Protein AF-A0A657K9H2-F1 (afdb_monomer)

Nearest PDB structures (foldseek):
  4uxz-assembly1_C  TM=4.980E-01  e=1.851E+00  Escherichia coli K-12
  4bpd-assembly1_C  TM=5.079E-01  e=2.263E+00  Escherichia coli K-12
  4brr-assembly1_B  TM=5.498E-01  e=2.588E+00  Escherichia coli K-12
  4d2e-assembly1_C  TM=5.546E-01  e=5.785E+00  Escherichia coli K-12

Structure (mmCIF, N/CA/C/O backbone):
data_AF-A0A657K9H2-F1
#
_entry.id   AF-A0A657K9H2-F1
#
loop_
_atom_site.group_PDB
_atom_site.id
_atom_site.type_symbol
_atom_site.label_atom_id
_atom_site.label_alt_id
_atom_site.label_comp_id
_atom_site.label_asym_id
_atom_site.label_entity_id
_atom_site.label_seq_id
_atom_site.pdbx_PDB_ins_code
_atom_site.Cartn_x
_atom_site.Cartn_y
_atom_site.Cartn_z
_atom_site.occupancy
_atom_site.B_iso_or_equiv
_atom_site.auth_seq_id
_atom_site.auth_comp_id
_atom_site.auth_asym_id
_atom_site.auth_atom_id
_atom_site.pdbx_PDB_model_num
ATOM 1 N N . MET A 1 1 ? -14.724 -5.479 11.635 1.00 59.66 1 MET A N 1
ATOM 2 C CA . MET A 1 1 ? -14.149 -4.249 11.040 1.00 59.66 1 MET A CA 1
ATOM 3 C C . MET A 1 1 ? -12.693 -3.982 11.428 1.00 59.66 1 MET A C 1
ATOM 5 O O . MET A 1 1 ? -11.872 -3.952 10.527 1.00 59.66 1 MET A O 1
ATOM 9 N N . ARG A 1 2 ? -12.312 -3.840 12.713 1.00 59.22 2 ARG A N 1
ATOM 10 C CA . ARG A 1 2 ? -10.891 -3.592 13.082 1.00 59.22 2 ARG A CA 1
ATOM 11 C C . ARG A 1 2 ? -9.927 -4.673 12.574 1.00 59.22 2 ARG A C 1
ATOM 13 O O . ARG A 1 2 ? -8.960 -4.336 11.911 1.00 59.22 2 ARG A O 1
ATOM 20 N N . ILE A 1 3 ? -10.257 -5.948 12.802 1.00 66.62 3 ILE A N 1
ATOM 21 C CA . ILE A 1 3 ? -9.474 -7.104 12.322 1.00 66.62 3 ILE A CA 1
ATOM 22 C C . ILE A 1 3 ? -9.307 -7.071 10.795 1.00 66.62 3 ILE A C 1
ATOM 24 O O . ILE A 1 3 ? -8.219 -7.312 10.293 1.00 66.62 3 ILE A O 1
ATOM 28 N N . PHE A 1 4 ? -10.364 -6.705 10.063 1.00 67.12 4 PHE A N 1
ATOM 29 C CA . PHE A 1 4 ? -10.332 -6.596 8.604 1.00 67.12 4 PHE A CA 1
ATOM 30 C C . PHE A 1 4 ? -9.341 -5.524 8.129 1.00 67.12 4 PHE A C 1
ATOM 32 O O . PHE A 1 4 ? -8.506 -5.807 7.279 1.00 67.12 4 PHE A O 1
ATOM 39 N N . VAL A 1 5 ? -9.367 -4.328 8.730 1.00 64.06 5 VAL A N 1
ATOM 40 C CA . VAL A 1 5 ? -8.411 -3.256 8.399 1.00 64.06 5 VAL A CA 1
ATOM 41 C C . VAL A 1 5 ? -6.977 -3.659 8.745 1.00 64.06 5 VAL A C 1
ATOM 43 O O . VAL A 1 5 ? -6.071 -3.397 7.965 1.00 64.06 5 VAL A O 1
ATOM 46 N N . THR A 1 6 ? -6.757 -4.343 9.870 1.00 68.31 6 THR A N 1
ATOM 47 C CA . THR A 1 6 ? -5.422 -4.824 10.259 1.00 68.31 6 THR A CA 1
ATOM 48 C C . THR A 1 6 ? -4.876 -5.877 9.292 1.00 68.31 6 THR A C 1
ATOM 50 O O . THR A 1 6 ? -3.700 -5.823 8.935 1.00 68.31 6 THR A O 1
ATOM 53 N N . ILE A 1 7 ? -5.716 -6.815 8.839 1.00 71.12 7 ILE A N 1
ATOM 54 C CA . ILE A 1 7 ? -5.341 -7.805 7.819 1.00 71.12 7 ILE A CA 1
ATOM 55 C C . ILE A 1 7 ? -4.972 -7.095 6.513 1.00 71.12 7 ILE A C 1
ATOM 57 O O . ILE A 1 7 ? -3.931 -7.393 5.934 1.00 71.12 7 ILE A O 1
ATOM 61 N N . LEU A 1 8 ? -5.782 -6.123 6.086 1.00 68.81 8 LEU A N 1
ATOM 62 C CA . LEU A 1 8 ? -5.558 -5.362 4.856 1.00 68.81 8 LEU A CA 1
ATOM 63 C C . LEU A 1 8 ? -4.226 -4.593 4.904 1.00 68.81 8 LEU A C 1
ATOM 65 O O . LEU A 1 8 ? -3.410 -4.735 3.997 1.00 68.81 8 LEU A O 1
ATOM 69 N N . LEU A 1 9 ? -3.950 -3.920 6.025 1.00 68.62 9 LEU A N 1
ATOM 70 C CA . LEU A 1 9 ? -2.687 -3.219 6.279 1.00 68.62 9 LEU A CA 1
ATOM 71 C C . LEU A 1 9 ? -1.475 -4.166 6.241 1.00 68.62 9 LEU A C 1
ATOM 73 O O . LEU A 1 9 ? -0.406 -3.821 5.742 1.00 68.62 9 LEU A O 1
ATOM 77 N N . THR A 1 10 ? -1.637 -5.377 6.782 1.00 70.69 10 THR A N 1
ATOM 78 C CA . THR A 1 10 ? -0.569 -6.386 6.838 1.00 70.69 10 THR A CA 1
ATOM 79 C C . THR A 1 10 ? -0.247 -6.918 5.442 1.00 70.69 10 THR A C 1
ATOM 81 O O . THR A 1 10 ? 0.925 -7.058 5.097 1.00 70.69 10 THR A O 1
ATOM 84 N N . ILE A 1 11 ? -1.272 -7.169 4.620 1.00 73.19 11 ILE A N 1
ATOM 85 C CA . ILE A 1 11 ? -1.103 -7.592 3.222 1.00 73.19 11 ILE A CA 1
ATOM 86 C C . ILE A 1 11 ? -0.381 -6.503 2.419 1.00 73.19 11 ILE A C 1
ATOM 88 O O . ILE A 1 11 ? 0.552 -6.8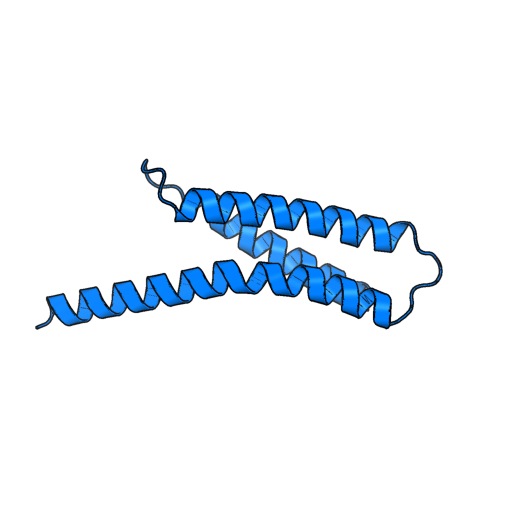12 1.680 1.00 73.19 11 ILE A O 1
ATOM 92 N N . GLU A 1 12 ? -0.759 -5.235 2.585 1.00 66.56 12 GLU A N 1
ATOM 93 C CA . GLU A 1 12 ? -0.086 -4.122 1.901 1.00 66.56 12 GLU A CA 1
ATOM 94 C C . GLU A 1 12 ? 1.378 -3.996 2.292 1.00 66.56 12 GLU A C 1
ATOM 96 O O . GLU A 1 12 ? 2.246 -3.857 1.427 1.00 66.56 12 GLU A O 1
ATOM 101 N N . CYS A 1 13 ? 1.658 -4.102 3.590 1.00 67.75 13 CYS A N 1
ATOM 102 C CA . CYS A 1 13 ? 3.015 -4.032 4.101 1.00 67.75 13 CYS A CA 1
ATOM 103 C C . CYS A 1 13 ? 3.877 -5.153 3.500 1.00 67.75 13 CYS A C 1
ATOM 105 O O . CYS A 1 13 ? 4.970 -4.882 3.010 1.00 67.75 13 CYS A O 1
ATOM 107 N N . LEU A 1 14 ? 3.359 -6.387 3.427 1.00 71.62 14 LEU A N 1
ATOM 108 C CA . LEU A 1 14 ? 4.052 -7.521 2.802 1.00 71.62 14 LEU A CA 1
ATOM 109 C C . LEU A 1 14 ? 4.335 -7.296 1.311 1.00 71.62 14 LEU A C 1
ATOM 111 O O . LEU A 1 14 ? 5.441 -7.577 0.850 1.00 71.62 14 LEU A O 1
ATOM 115 N N . ILE A 1 15 ? 3.370 -6.770 0.555 1.00 66.88 15 ILE A N 1
ATOM 116 C CA . ILE A 1 15 ? 3.532 -6.515 -0.884 1.00 66.88 15 ILE A CA 1
ATOM 117 C C . ILE A 1 15 ? 4.606 -5.458 -1.124 1.00 66.88 15 ILE A C 1
ATOM 119 O O . ILE A 1 15 ? 5.490 -5.652 -1.960 1.00 66.88 15 ILE A O 1
ATOM 123 N N . ILE A 1 16 ? 4.575 -4.371 -0.360 1.00 66.75 16 ILE A N 1
ATOM 124 C CA . ILE A 1 16 ? 5.568 -3.305 -0.465 1.00 66.75 16 ILE A CA 1
ATOM 125 C C . ILE A 1 16 ? 6.956 -3.806 -0.060 1.00 66.75 16 ILE A C 1
ATOM 127 O O . ILE A 1 16 ? 7.922 -3.582 -0.790 1.00 66.75 16 ILE A O 1
ATOM 131 N N . PHE A 1 17 ? 7.057 -4.546 1.045 1.00 66.81 17 PHE A N 1
ATOM 132 C CA . PHE A 1 17 ? 8.327 -5.098 1.517 1.00 66.81 17 PHE A CA 1
ATOM 133 C C . PHE A 1 17 ? 8.923 -6.100 0.520 1.00 66.81 17 PHE A C 1
ATOM 135 O O . PHE A 1 17 ? 10.123 -6.077 0.259 1.00 66.81 17 PHE A O 1
ATOM 142 N N . SER A 1 18 ? 8.083 -6.931 -0.107 1.00 63.12 18 SER A N 1
ATOM 143 C CA . SER A 1 18 ? 8.520 -7.872 -1.147 1.00 63.12 18 SER A CA 1
ATOM 144 C C . SER A 1 18 ? 9.068 -7.175 -2.399 1.00 63.12 18 SER A C 1
ATOM 146 O O . SER A 1 18 ? 9.964 -7.707 -3.051 1.00 63.12 18 SER A O 1
ATOM 148 N N . ARG A 1 19 ? 8.583 -5.963 -2.711 1.00 61.69 19 ARG A N 1
ATOM 149 C CA . ARG A 1 19 ? 9.081 -5.149 -3.830 1.00 61.69 19 ARG A CA 1
ATOM 150 C C . ARG A 1 19 ? 10.334 -4.339 -3.494 1.00 61.69 19 ARG A C 1
ATOM 152 O O . ARG A 1 19 ? 11.110 -4.060 -4.398 1.00 61.69 19 ARG A O 1
ATOM 159 N N . LEU A 1 20 ? 10.556 -3.996 -2.225 1.00 59.25 20 LEU A N 1
ATOM 160 C CA . LEU A 1 20 ? 11.738 -3.257 -1.756 1.00 59.25 20 LEU A CA 1
ATOM 161 C C . LEU A 1 20 ? 13.053 -4.052 -1.874 1.00 59.25 20 LEU A C 1
ATOM 163 O O . LEU A 1 20 ? 14.116 -3.448 -1.929 1.00 59.25 20 LEU A O 1
ATOM 167 N N . GLY A 1 21 ? 12.996 -5.388 -1.903 1.00 51.22 21 GLY A N 1
ATOM 168 C CA . GLY A 1 21 ? 14.183 -6.256 -1.944 1.00 51.22 21 GLY A CA 1
ATOM 169 C C . GLY A 1 21 ? 14.633 -6.711 -3.338 1.00 51.22 21 GLY A C 1
ATOM 170 O O . GLY A 1 21 ? 15.661 -7.375 -3.452 1.00 51.22 21 GLY A O 1
ATOM 171 N N . GLN A 1 22 ? 13.885 -6.396 -4.400 1.00 55.59 22 GLN A N 1
ATOM 172 C CA . GLN A 1 22 ? 14.235 -6.776 -5.774 1.00 55.59 22 GLN A CA 1
ATOM 173 C C . GLN A 1 22 ? 15.133 -5.715 -6.428 1.00 55.59 22 GLN A C 1
ATOM 175 O O . GLN A 1 22 ? 14.737 -5.054 -7.383 1.00 55.59 22 GLN A O 1
ATOM 180 N N . ASP A 1 23 ? 16.353 -5.548 -5.917 1.00 51.28 23 ASP A N 1
ATOM 181 C CA . ASP A 1 23 ? 17.364 -4.675 -6.521 1.00 51.28 23 ASP A CA 1
ATOM 182 C C . ASP A 1 23 ? 18.534 -5.501 -7.073 1.00 51.28 23 ASP A C 1
ATOM 184 O O . ASP A 1 23 ? 19.453 -5.892 -6.355 1.00 51.28 23 ASP A O 1
ATOM 188 N N . SER A 1 24 ? 18.534 -5.718 -8.390 1.00 42.53 24 SER A N 1
ATOM 189 C CA . SER A 1 24 ? 19.766 -5.950 -9.143 1.00 42.53 24 SER A CA 1
ATOM 190 C C . SER A 1 24 ? 19.971 -4.797 -10.127 1.00 42.53 24 SER A C 1
ATOM 192 O O . SER A 1 24 ? 19.264 -4.694 -11.125 1.00 42.53 24 SER A O 1
ATOM 194 N N . ASN A 1 25 ? 20.973 -3.971 -9.817 1.00 41.84 25 ASN A N 1
ATOM 195 C CA . ASN A 1 25 ? 21.674 -2.997 -10.660 1.00 41.84 25 ASN A CA 1
ATOM 196 C C . ASN A 1 25 ? 20.909 -1.775 -11.210 1.00 41.84 25 ASN A C 1
ATOM 198 O O . ASN A 1 25 ? 20.096 -1.844 -12.124 1.00 41.84 25 ASN A O 1
ATOM 202 N N . LEU A 1 26 ? 21.292 -0.617 -10.654 1.00 46.38 26 LEU A N 1
ATOM 203 C CA . LEU A 1 26 ? 21.705 0.604 -11.362 1.00 46.38 26 LEU A CA 1
ATOM 204 C C . LEU A 1 26 ? 21.066 0.857 -12.746 1.00 46.38 26 LEU A C 1
ATOM 206 O O . LEU A 1 26 ? 21.695 0.652 -13.773 1.00 46.38 26 LEU A O 1
ATOM 210 N N . ILE A 1 27 ? 19.844 1.386 -12.751 1.00 43.62 27 ILE A N 1
ATOM 211 C CA . ILE A 1 27 ? 19.411 2.544 -13.552 1.00 43.62 27 ILE A CA 1
ATOM 212 C C . ILE A 1 27 ? 18.225 3.138 -12.784 1.00 43.62 27 ILE A C 1
ATOM 214 O O . ILE A 1 27 ? 17.332 2.417 -12.330 1.00 43.62 27 ILE A O 1
ATOM 218 N N . LEU A 1 28 ? 18.246 4.453 -12.582 1.00 47.28 28 LEU A N 1
ATOM 219 C CA . LEU A 1 28 ? 17.160 5.224 -11.987 1.00 47.28 28 LEU A CA 1
ATOM 220 C C . LEU A 1 28 ? 15.996 5.275 -12.998 1.00 47.28 28 LEU A C 1
ATOM 222 O O . LEU A 1 28 ? 15.819 6.272 -13.685 1.00 47.28 28 LEU A O 1
ATOM 226 N N . SER A 1 29 ? 15.277 4.166 -13.194 1.00 57.56 29 SER A N 1
ATOM 227 C CA . SER A 1 29 ? 14.121 4.150 -14.098 1.00 57.56 29 SER A CA 1
ATOM 228 C C . SER A 1 29 ? 12.937 4.859 -13.435 1.00 57.56 29 SER A C 1
ATOM 230 O O . SER A 1 29 ? 12.815 4.848 -12.206 1.00 57.56 29 SER A O 1
ATOM 232 N N . ASP A 1 30 ? 12.034 5.438 -14.227 1.00 58.56 30 ASP A N 1
ATOM 233 C CA . ASP A 1 30 ? 10.804 6.090 -13.743 1.00 58.56 30 ASP A CA 1
ATOM 234 C C . ASP A 1 30 ? 9.966 5.182 -12.823 1.00 58.56 30 ASP A C 1
ATOM 236 O O . ASP A 1 30 ? 9.229 5.657 -11.952 1.00 58.56 30 ASP A O 1
ATOM 240 N N . GLN A 1 31 ? 10.126 3.859 -12.942 1.00 61.19 31 GLN A N 1
ATOM 241 C CA . GLN A 1 31 ? 9.512 2.900 -12.029 1.00 61.19 31 GLN A CA 1
ATOM 242 C C . GLN A 1 31 ? 10.077 2.994 -10.612 1.00 61.19 31 GLN A C 1
ATOM 244 O O . GLN A 1 31 ? 9.297 2.891 -9.675 1.00 61.19 31 GLN A O 1
ATOM 249 N N . LYS A 1 32 ? 11.380 3.245 -10.421 1.00 62.88 32 LYS A N 1
ATOM 250 C CA . LYS A 1 32 ? 11.978 3.382 -9.080 1.00 62.88 32 LYS A CA 1
ATOM 251 C C . LYS A 1 32 ? 11.443 4.608 -8.346 1.00 62.88 32 LYS A C 1
ATOM 253 O O . LYS A 1 32 ? 11.093 4.510 -7.172 1.00 62.88 32 LYS A O 1
ATOM 258 N N . ILE A 1 33 ? 11.315 5.736 -9.046 1.00 67.06 33 ILE A N 1
ATOM 259 C CA . ILE A 1 33 ? 10.731 6.967 -8.492 1.00 67.06 33 ILE A CA 1
ATOM 260 C C . ILE A 1 33 ? 9.254 6.737 -8.158 1.00 67.06 33 ILE A C 1
ATOM 262 O O . ILE A 1 33 ? 8.807 7.059 -7.059 1.00 67.06 33 ILE A O 1
ATOM 266 N N . THR A 1 34 ? 8.511 6.102 -9.066 1.00 68.62 34 THR A N 1
ATOM 267 C CA . THR A 1 34 ? 7.100 5.766 -8.845 1.00 68.62 34 THR A CA 1
ATOM 268 C C . THR A 1 34 ? 6.928 4.819 -7.653 1.00 68.62 34 THR A C 1
ATOM 270 O O . THR A 1 34 ? 6.085 5.059 -6.794 1.00 68.62 34 THR A O 1
ATOM 273 N N . THR A 1 35 ? 7.753 3.776 -7.535 1.00 70.06 35 THR A N 1
ATOM 274 C CA . THR A 1 35 ? 7.746 2.847 -6.395 1.00 70.06 35 THR A CA 1
ATOM 275 C C . THR A 1 35 ? 8.096 3.548 -5.088 1.00 70.06 35 THR A C 1
ATOM 277 O O . THR A 1 35 ? 7.411 3.331 -4.093 1.00 70.06 35 THR A O 1
ATOM 280 N N . PHE A 1 36 ? 9.084 4.441 -5.084 1.00 71.25 36 PHE A N 1
ATOM 281 C CA . PHE A 1 36 ? 9.414 5.240 -3.907 1.00 71.25 36 PHE A CA 1
ATOM 282 C C . PHE A 1 36 ? 8.243 6.134 -3.468 1.00 71.25 36 PHE A C 1
ATOM 284 O O . PHE A 1 36 ? 7.881 6.137 -2.293 1.00 71.25 36 PHE A O 1
ATOM 291 N N . ILE A 1 37 ? 7.587 6.827 -4.406 1.00 74.94 37 ILE A N 1
ATOM 292 C CA . ILE A 1 37 ? 6.402 7.652 -4.123 1.00 74.94 37 ILE A CA 1
ATOM 293 C C . ILE A 1 37 ? 5.259 6.797 -3.553 1.00 74.94 37 ILE A C 1
ATOM 295 O O . ILE A 1 37 ? 4.625 7.204 -2.581 1.00 74.94 37 ILE A O 1
ATOM 299 N N . ILE A 1 38 ? 5.026 5.596 -4.095 1.00 73.12 38 ILE A N 1
ATOM 300 C CA . ILE A 1 38 ? 4.024 4.647 -3.574 1.00 73.12 38 ILE A CA 1
ATOM 30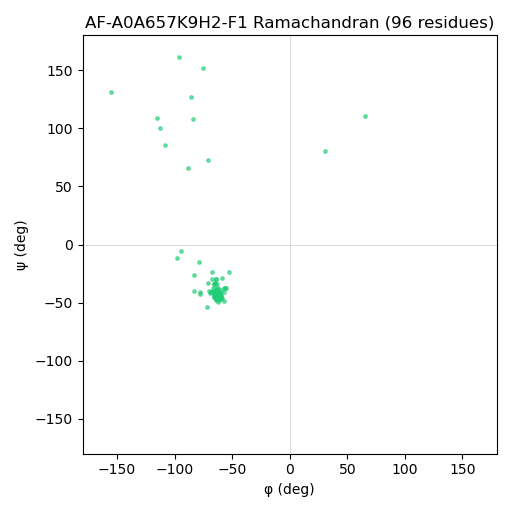1 C C . ILE A 1 38 ? 4.336 4.266 -2.124 1.00 73.12 38 ILE A C 1
ATOM 303 O O . ILE A 1 38 ? 3.437 4.271 -1.288 1.00 73.12 38 ILE A O 1
ATOM 307 N N . ILE A 1 39 ? 5.598 3.962 -1.811 1.00 71.88 39 ILE A N 1
ATOM 308 C CA . ILE A 1 39 ? 6.026 3.587 -0.456 1.00 71.88 39 ILE A CA 1
ATOM 309 C C . ILE A 1 39 ? 5.800 4.744 0.521 1.00 71.88 39 ILE A C 1
ATOM 311 O O . ILE A 1 39 ? 5.250 4.540 1.602 1.00 71.88 39 ILE A O 1
ATOM 315 N N . VAL A 1 40 ? 6.175 5.965 0.136 1.00 75.31 40 VAL A N 1
ATOM 316 C CA . VAL A 1 40 ? 5.980 7.160 0.969 1.00 75.31 40 VAL A CA 1
ATOM 317 C C . VAL A 1 40 ? 4.491 7.428 1.209 1.00 75.31 40 VAL A C 1
ATOM 319 O O . VAL A 1 40 ? 4.085 7.636 2.354 1.00 75.31 40 VAL A O 1
ATOM 322 N N . LEU A 1 41 ? 3.660 7.361 0.162 1.00 75.31 41 LEU A N 1
ATOM 323 C CA . LEU A 1 41 ? 2.206 7.517 0.278 1.00 75.31 41 LEU A CA 1
ATOM 324 C C . LEU A 1 41 ? 1.579 6.422 1.146 1.00 75.31 41 LEU A C 1
ATOM 326 O O . LEU A 1 41 ? 0.683 6.707 1.939 1.00 75.31 41 LEU A O 1
ATOM 330 N N . PHE A 1 42 ? 2.073 5.189 1.047 1.00 76.19 42 PHE A N 1
ATOM 331 C CA . PHE A 1 42 ? 1.625 4.085 1.885 1.00 76.19 42 PHE A CA 1
ATOM 332 C C . PHE A 1 42 ? 1.935 4.304 3.364 1.00 76.19 42 PHE A C 1
ATOM 334 O O . PHE A 1 42 ? 1.056 4.120 4.208 1.00 76.19 42 PHE A O 1
ATOM 341 N N . ILE A 1 43 ? 3.160 4.722 3.691 1.00 75.56 43 ILE A N 1
ATOM 342 C CA . ILE A 1 43 ? 3.555 5.021 5.073 1.00 75.56 43 ILE A CA 1
ATOM 343 C C . ILE A 1 43 ? 2.695 6.162 5.625 1.00 75.56 43 ILE A C 1
ATOM 345 O O . ILE A 1 43 ? 2.184 6.062 6.741 1.00 75.56 43 ILE A O 1
ATOM 349 N N . PHE A 1 44 ? 2.477 7.216 4.833 1.00 78.31 44 PHE A N 1
ATOM 350 C CA . PHE A 1 44 ? 1.636 8.342 5.228 1.00 78.31 44 PHE A CA 1
ATOM 351 C C . PHE A 1 44 ? 0.181 7.917 5.477 1.00 78.31 44 PHE A C 1
ATOM 353 O O . PHE A 1 44 ? -0.365 8.198 6.543 1.00 78.31 44 PHE A O 1
ATOM 360 N N . ASN A 1 45 ? -0.435 7.169 4.557 1.00 79.50 45 ASN A N 1
ATOM 361 C CA . ASN A 1 45 ? -1.807 6.679 4.723 1.00 79.50 45 ASN A CA 1
ATOM 362 C C . ASN A 1 45 ? -1.932 5.668 5.870 1.00 79.50 45 ASN A C 1
ATOM 364 O O . ASN A 1 45 ? -2.929 5.690 6.591 1.00 79.50 45 ASN A O 1
ATOM 368 N N . SER A 1 46 ? -0.904 4.849 6.107 1.00 74.56 46 SER A N 1
ATOM 369 C CA . SER A 1 46 ? -0.816 3.970 7.278 1.00 74.56 46 SER A CA 1
ATOM 370 C C . SER A 1 46 ? -0.814 4.761 8.580 1.00 74.56 46 SER A C 1
ATOM 372 O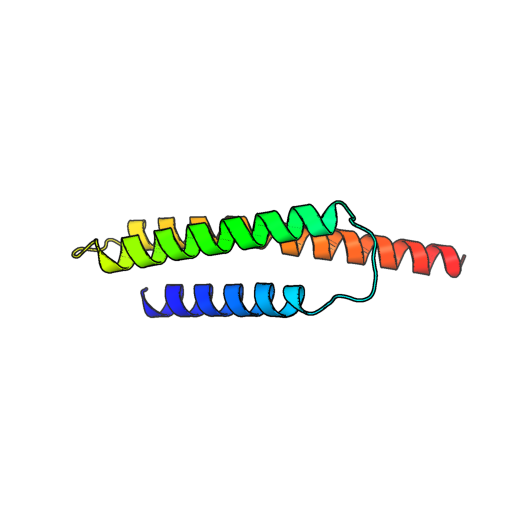 O . SER A 1 46 ? -1.600 4.465 9.481 1.00 74.56 46 SER A O 1
ATOM 374 N N . LEU A 1 47 ? 0.002 5.812 8.669 1.00 79.25 47 LEU A N 1
ATOM 375 C CA . LEU A 1 47 ? 0.044 6.697 9.833 1.00 79.25 47 LEU A CA 1
ATOM 376 C C . LEU A 1 47 ? -1.291 7.405 10.055 1.00 79.25 47 LEU A C 1
ATOM 378 O O . LEU A 1 47 ? -1.785 7.420 11.183 1.00 79.25 47 LEU A O 1
ATOM 382 N N . VAL A 1 48 ? -1.902 7.947 9.000 1.00 80.88 48 VAL A N 1
ATOM 383 C CA . VAL A 1 48 ? -3.207 8.618 9.081 1.00 80.88 48 VAL A CA 1
ATOM 384 C C . VAL A 1 48 ? -4.300 7.632 9.501 1.00 80.88 48 VAL A C 1
ATOM 386 O O . VAL A 1 48 ? -5.054 7.924 10.427 1.00 80.88 48 VAL A O 1
ATOM 389 N N . GLY A 1 49 ? -4.358 6.444 8.894 1.00 79.62 49 GLY A N 1
ATOM 390 C CA . GLY A 1 49 ? -5.342 5.409 9.210 1.00 79.62 49 GLY A CA 1
ATOM 391 C C . GLY A 1 49 ? -5.216 4.884 10.642 1.00 79.62 49 GLY A C 1
ATOM 392 O O . GLY A 1 49 ? -6.214 4.797 11.359 1.00 79.62 49 GLY A O 1
ATOM 393 N N . VAL A 1 50 ? -3.992 4.596 11.098 1.00 76.50 50 VAL A N 1
ATOM 394 C CA . VAL A 1 50 ? -3.726 4.164 12.479 1.00 76.50 50 VAL A CA 1
ATOM 395 C C . VAL A 1 50 ? -4.033 5.287 13.470 1.00 76.50 50 VAL A C 1
ATOM 397 O O . VAL A 1 50 ? -4.731 5.047 14.454 1.00 76.50 50 VAL A O 1
ATOM 400 N N . SER A 1 51 ? -3.604 6.522 13.199 1.00 79.12 51 SER A N 1
ATOM 401 C CA . SER A 1 51 ? -3.895 7.679 14.060 1.00 79.12 51 SER A CA 1
ATOM 402 C C . SER A 1 51 ? -5.399 7.920 14.176 1.00 79.12 51 SER A C 1
ATOM 404 O O . SER A 1 51 ? -5.919 8.096 15.276 1.00 79.12 51 SER A O 1
ATOM 406 N N . TYR A 1 52 ? -6.133 7.834 13.065 1.00 79.25 52 TYR A N 1
ATOM 407 C CA . TYR A 1 52 ? -7.589 7.961 13.054 1.00 79.25 52 TYR A CA 1
ATOM 408 C C . TYR A 1 52 ? -8.267 6.849 13.869 1.00 79.25 52 TYR A C 1
ATOM 410 O O . TYR A 1 52 ? -9.199 7.102 14.640 1.00 79.25 52 TYR A O 1
ATOM 418 N N . LEU A 1 53 ? -7.771 5.611 13.756 1.00 74.00 53 LEU A N 1
ATOM 419 C CA . LEU A 1 53 ? -8.251 4.479 14.549 1.00 74.00 53 LEU A CA 1
ATOM 420 C C . LEU A 1 53 ? -7.926 4.611 16.043 1.00 74.00 53 LEU A C 1
ATOM 422 O O . LEU A 1 53 ? -8.683 4.094 16.865 1.00 74.00 53 LEU A O 1
ATOM 426 N N . LEU A 1 54 ? -6.839 5.274 16.421 1.00 78.12 54 LEU A N 1
ATOM 427 C CA . LEU A 1 54 ? -6.476 5.456 17.826 1.00 78.12 54 LEU A CA 1
ATOM 428 C C . LEU A 1 54 ? -7.221 6.635 18.466 1.00 78.12 54 LEU A C 1
ATOM 430 O O . LEU A 1 54 ? -7.709 6.497 19.584 1.00 78.12 54 LEU A O 1
ATOM 434 N N . ILE A 1 55 ? -7.383 7.749 17.747 1.00 83.56 55 ILE A N 1
ATOM 435 C CA . ILE A 1 55 ? -7.956 8.997 18.280 1.00 83.56 55 ILE A CA 1
ATOM 436 C C . ILE A 1 55 ? -9.486 8.937 18.383 1.00 83.56 55 ILE A C 1
ATOM 438 O O . ILE A 1 55 ? -10.069 9.420 19.353 1.00 83.56 55 ILE A O 1
ATOM 442 N N . LYS A 1 56 ? -10.177 8.358 17.393 1.00 79.19 56 LYS A N 1
ATOM 443 C CA . LYS A 1 56 ? -11.646 8.409 17.352 1.00 79.19 56 LYS A CA 1
ATOM 444 C C . LYS A 1 56 ? -12.269 7.310 18.211 1.00 79.19 56 LYS A C 1
ATOM 446 O O . LYS A 1 56 ? -12.268 6.143 1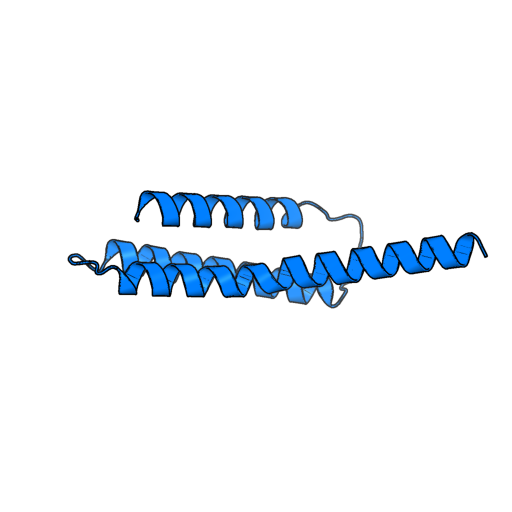7.824 1.00 79.19 56 LYS A O 1
ATOM 451 N N . SER A 1 57 ? -12.855 7.658 19.353 1.00 73.38 57 SER A N 1
ATOM 452 C CA . SER A 1 57 ? -13.429 6.679 20.295 1.00 73.38 57 SER A CA 1
ATOM 453 C C . SER A 1 57 ? -14.696 5.994 19.767 1.00 73.38 57 SER A C 1
ATOM 455 O O . SER A 1 57 ? -14.841 4.782 19.916 1.00 73.38 57 SER A O 1
ATOM 457 N N . ASN A 1 58 ? -15.579 6.740 19.091 1.00 80.94 58 ASN A N 1
ATOM 458 C CA . ASN A 1 58 ? -16.868 6.242 18.604 1.00 80.94 58 ASN A CA 1
ATOM 459 C C . ASN A 1 58 ? -16.864 6.100 17.073 1.00 80.94 58 ASN A C 1
ATOM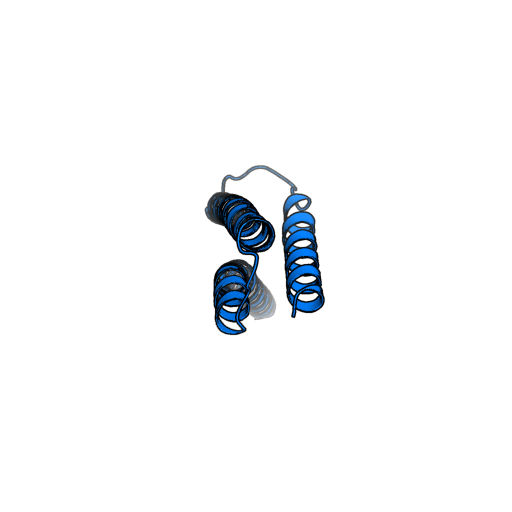 461 O O . ASN A 1 58 ? -17.202 7.029 16.335 1.00 80.94 58 ASN A O 1
ATOM 465 N N . LYS A 1 59 ? -16.382 4.948 16.603 1.00 81.25 59 LYS A N 1
ATOM 466 C CA . LYS A 1 59 ? -16.138 4.675 15.181 1.00 81.25 59 LYS A CA 1
ATOM 467 C C . LYS A 1 59 ? -17.411 4.173 14.511 1.00 81.25 59 LYS A C 1
ATOM 469 O O . LYS A 1 59 ? -17.996 3.196 14.973 1.00 81.25 59 LYS A O 1
ATOM 474 N N . LYS A 1 60 ? -17.804 4.808 13.411 1.00 83.31 60 LYS A N 1
ATOM 475 C CA . LYS A 1 60 ? -18.932 4.385 12.569 1.00 83.31 60 LYS A CA 1
ATOM 476 C C . LYS A 1 60 ? -18.430 3.548 11.396 1.00 83.31 60 LYS A C 1
ATOM 478 O O . LYS A 1 60 ? -17.260 3.623 11.035 1.00 83.31 60 LYS A O 1
ATOM 483 N N . GLU A 1 61 ? -19.308 2.783 10.755 1.00 79.12 61 GLU A N 1
ATOM 484 C CA . GLU A 1 61 ? -18.943 1.984 9.572 1.00 79.12 61 GLU A CA 1
ATOM 485 C C . GLU A 1 61 ? -18.319 2.827 8.450 1.00 79.12 61 GLU A C 1
ATOM 487 O O . GLU A 1 61 ? -17.325 2.411 7.858 1.00 79.12 61 GLU A O 1
ATOM 492 N N . GLY A 1 62 ? -18.814 4.052 8.239 1.00 79.44 62 GLY A N 1
ATOM 493 C CA . GLY A 1 62 ? -18.244 4.993 7.267 1.00 79.44 62 GLY A CA 1
ATOM 494 C C . GLY A 1 62 ? -16.771 5.347 7.520 1.00 79.44 62 GLY A C 1
ATOM 495 O O . GLY A 1 62 ? -16.026 5.586 6.571 1.00 79.44 62 GLY A O 1
ATOM 496 N N . ASP A 1 63 ? -16.316 5.306 8.774 1.00 78.38 63 ASP A N 1
ATOM 497 C CA . ASP A 1 63 ? -14.910 5.548 9.116 1.00 78.38 63 ASP A CA 1
ATOM 498 C C . ASP A 1 63 ? -14.019 4.411 8.607 1.00 78.38 63 ASP A C 1
ATOM 500 O O . ASP A 1 63 ? -12.940 4.644 8.066 1.00 78.38 63 ASP A O 1
ATOM 504 N N . TYR A 1 64 ? -14.496 3.171 8.735 1.00 76.44 64 TYR A N 1
ATOM 505 C CA . TYR A 1 64 ? -13.796 1.996 8.229 1.00 76.44 64 TYR A CA 1
ATOM 506 C C . TYR A 1 64 ? -13.755 1.986 6.700 1.00 76.44 64 TYR A C 1
ATOM 508 O O . TYR A 1 64 ? -12.700 1.718 6.136 1.00 76.44 64 TYR A O 1
ATOM 516 N N . ILE A 1 65 ? -14.856 2.355 6.035 1.00 79.69 65 ILE A N 1
ATOM 517 C CA . ILE A 1 65 ? -14.917 2.474 4.569 1.00 79.69 65 ILE A CA 1
ATOM 518 C C . ILE A 1 65 ? -13.921 3.523 4.065 1.00 79.69 65 ILE A C 1
ATOM 520 O O . ILE A 1 65 ? -13.186 3.261 3.116 1.00 79.69 65 ILE A O 1
ATOM 524 N N . THR A 1 66 ? -13.850 4.682 4.726 1.00 80.19 66 THR A N 1
ATOM 525 C CA . THR A 1 66 ? -12.929 5.767 4.351 1.00 80.19 66 THR A CA 1
ATOM 526 C C . THR A 1 66 ? -11.471 5.321 4.457 1.00 80.19 66 THR A C 1
ATOM 528 O O . THR A 1 66 ? -10.687 5.532 3.533 1.00 80.19 66 THR A O 1
ATOM 531 N N . ILE A 1 67 ? -11.112 4.643 5.553 1.00 79.69 67 ILE A N 1
ATOM 532 C CA . ILE A 1 67 ? -9.764 4.093 5.742 1.00 79.69 67 ILE A CA 1
ATOM 533 C C . ILE A 1 67 ? -9.463 3.026 4.682 1.00 79.69 67 ILE A C 1
ATOM 535 O O . ILE A 1 67 ? -8.397 3.046 4.077 1.00 79.69 67 ILE A O 1
ATOM 539 N N . THR A 1 68 ? -10.401 2.120 4.401 1.00 76.06 68 THR A N 1
ATOM 540 C CA . THR A 1 68 ? -10.217 1.092 3.368 1.00 76.06 68 THR A CA 1
ATOM 541 C C . THR A 1 68 ? -10.067 1.692 1.966 1.00 76.06 68 THR A C 1
ATOM 543 O O . THR A 1 68 ? -9.241 1.211 1.195 1.00 76.06 68 THR A O 1
ATOM 546 N N . MET A 1 69 ? -10.798 2.759 1.631 1.00 78.81 69 MET A N 1
ATOM 547 C CA . MET A 1 69 ? -10.638 3.466 0.353 1.00 78.81 69 MET A CA 1
ATOM 548 C C . MET A 1 69 ? -9.261 4.129 0.213 1.00 78.81 69 MET A C 1
ATOM 550 O O . MET A 1 69 ? -8.663 4.061 -0.860 1.00 78.81 69 MET A O 1
ATOM 554 N N . LEU A 1 70 ? -8.741 4.722 1.293 1.00 76.56 70 LEU A N 1
ATOM 555 C CA . LEU A 1 70 ? -7.395 5.314 1.338 1.00 76.56 70 LEU A CA 1
ATOM 556 C C . LEU A 1 70 ? -6.296 4.299 0.990 1.00 76.56 70 LEU A C 1
ATOM 558 O O . LEU A 1 70 ? -5.336 4.642 0.300 1.00 76.56 70 LEU A O 1
ATOM 562 N N . PHE A 1 71 ? -6.462 3.055 1.432 1.00 71.25 71 PHE A N 1
ATOM 563 C CA . PHE A 1 71 ? -5.551 1.949 1.138 1.00 71.25 71 PHE A CA 1
ATOM 564 C C . PHE A 1 71 ? -5.757 1.372 -0.273 1.00 71.25 71 PHE A C 1
ATOM 566 O O . PHE A 1 71 ? -4.806 1.215 -1.037 1.00 71.25 71 PHE A O 1
ATOM 573 N N . ALA A 1 72 ? -7.009 1.191 -0.707 1.00 72.81 72 ALA A N 1
ATOM 574 C CA . ALA A 1 72 ? -7.326 0.646 -2.030 1.00 72.81 72 ALA A CA 1
ATOM 575 C C . ALA A 1 72 ? -6.700 1.436 -3.198 1.00 72.81 72 ALA A C 1
ATOM 577 O O . ALA A 1 72 ? -6.247 0.834 -4.171 1.00 72.81 72 ALA A O 1
ATOM 578 N N . ILE A 1 73 ? -6.628 2.769 -3.108 1.00 68.12 73 ILE A N 1
ATOM 579 C CA . ILE A 1 73 ? -6.028 3.619 -4.156 1.00 68.12 73 ILE A CA 1
ATOM 580 C C . ILE A 1 73 ? -4.530 3.321 -4.339 1.00 68.12 73 ILE A C 1
ATOM 582 O O . ILE A 1 73 ? -4.028 3.350 -5.464 1.00 68.12 73 ILE A O 1
ATOM 586 N N . ILE A 1 74 ? -3.824 2.976 -3.260 1.00 67.75 74 ILE A N 1
ATOM 587 C CA . ILE A 1 74 ? -2.387 2.681 -3.294 1.00 67.75 74 ILE A CA 1
ATOM 588 C C . ILE A 1 74 ? -2.122 1.350 -4.006 1.00 67.75 74 ILE A C 1
ATOM 590 O O . ILE A 1 74 ? -1.130 1.235 -4.722 1.00 67.75 74 ILE A O 1
ATOM 594 N N . PHE A 1 75 ? -3.027 0.374 -3.889 1.00 64.31 75 PHE A N 1
ATOM 595 C CA . PHE A 1 75 ? -2.923 -0.934 -4.546 1.00 64.31 75 PHE A CA 1
ATOM 596 C C . PHE A 1 75 ? -2.999 -0.888 -6.072 1.00 64.31 75 PHE A C 1
ATOM 598 O O . PHE A 1 75 ? -2.352 -1.693 -6.747 1.00 64.31 75 PHE A O 1
ATOM 605 N N . PHE A 1 76 ? -3.785 0.030 -6.638 1.00 66.56 76 PHE A N 1
ATOM 606 C CA . PHE A 1 76 ? -3.997 0.069 -8.086 1.00 66.56 76 PHE A CA 1
ATOM 607 C C . PHE A 1 76 ? -2.714 0.370 -8.863 1.00 66.56 76 PHE A C 1
ATOM 609 O O . PHE A 1 76 ? -2.545 -0.129 -9.973 1.00 66.56 76 PHE A O 1
ATOM 616 N N . ILE A 1 77 ? -1.779 1.123 -8.284 1.00 65.94 77 ILE A N 1
ATOM 617 C CA . ILE A 1 77 ? -0.544 1.534 -8.960 1.00 65.94 77 ILE A CA 1
ATOM 618 C C . ILE A 1 77 ? 0.454 0.367 -9.146 1.00 65.94 77 ILE A C 1
ATOM 620 O O . ILE A 1 77 ? 0.841 0.109 -10.290 1.00 65.94 77 ILE A O 1
ATOM 624 N N . PRO A 1 78 ? 0.862 -0.398 -8.107 1.00 61.22 78 PRO A N 1
ATOM 625 C CA . PRO A 1 78 ? 1.738 -1.556 -8.288 1.00 61.22 78 PRO A CA 1
ATOM 626 C C . PRO A 1 78 ? 1.074 -2.672 -9.107 1.00 61.22 78 PRO A C 1
ATOM 628 O O . PRO A 1 78 ? 1.764 -3.341 -9.878 1.00 61.22 78 PRO A O 1
ATOM 631 N N . ILE A 1 79 ? -0.251 -2.851 -9.001 1.00 67.38 79 ILE A N 1
ATOM 632 C CA . ILE A 1 79 ? -1.003 -3.795 -9.844 1.00 67.38 79 ILE A CA 1
ATOM 633 C C . ILE A 1 79 ? -0.940 -3.365 -11.314 1.00 67.38 79 ILE A C 1
ATOM 635 O O . ILE A 1 79 ? -0.613 -4.183 -12.173 1.00 67.38 79 ILE A O 1
ATOM 639 N N . ASN A 1 80 ? -1.188 -2.087 -11.611 1.00 67.94 80 ASN A N 1
ATOM 640 C CA . ASN A 1 80 ? -1.124 -1.560 -12.972 1.00 67.94 80 ASN A CA 1
ATOM 641 C C . ASN A 1 80 ? 0.281 -1.710 -13.578 1.00 67.94 80 ASN A C 1
ATOM 643 O O . ASN A 1 80 ? 0.417 -2.214 -14.692 1.00 67.94 80 ASN A O 1
ATOM 647 N N . ASN A 1 81 ? 1.332 -1.377 -12.821 1.00 66.44 81 ASN A N 1
ATOM 648 C CA . ASN A 1 81 ? 2.713 -1.574 -13.274 1.00 66.44 81 ASN A CA 1
ATOM 649 C C . ASN A 1 81 ? 3.030 -3.055 -13.535 1.00 66.44 81 ASN A C 1
ATOM 651 O O . ASN A 1 81 ? 3.627 -3.369 -14.560 1.00 66.44 81 ASN A O 1
ATOM 655 N N . SER A 1 82 ? 2.566 -3.966 -12.671 1.00 67.50 82 SER A N 1
ATOM 656 C CA . SER A 1 82 ? 2.718 -5.416 -12.871 1.00 67.50 82 SER A CA 1
ATOM 657 C C . SER A 1 82 ? 2.058 -5.894 -14.172 1.00 67.50 82 SER A C 1
ATOM 659 O O . SER A 1 82 ? 2.636 -6.668 -14.931 1.00 67.50 82 SER A O 1
ATOM 661 N N . ILE A 1 83 ? 0.851 -5.401 -14.474 1.00 71.31 83 ILE A N 1
ATOM 662 C CA . ILE A 1 83 ? 0.124 -5.749 -15.704 1.00 71.31 83 ILE A CA 1
ATOM 663 C C . ILE A 1 83 ? 0.872 -5.243 -16.946 1.00 71.31 83 ILE A C 1
ATOM 665 O O . ILE A 1 83 ? 0.971 -5.968 -17.940 1.00 71.31 83 ILE A O 1
ATOM 669 N N . ILE A 1 84 ? 1.402 -4.017 -16.902 1.00 73.12 84 ILE A N 1
ATOM 670 C CA . ILE A 1 84 ? 2.150 -3.413 -18.014 1.00 73.12 84 ILE A CA 1
ATOM 671 C C . ILE A 1 84 ? 3.462 -4.169 -18.267 1.00 73.12 84 ILE A C 1
ATOM 673 O O . ILE A 1 84 ? 3.757 -4.505 -19.417 1.00 73.12 84 ILE A O 1
ATOM 677 N N . GLU A 1 85 ? 4.219 -4.496 -17.217 1.00 72.06 85 GLU A N 1
ATOM 678 C CA . GLU A 1 85 ? 5.446 -5.298 -17.325 1.00 72.06 85 GLU A CA 1
ATOM 679 C C . GLU A 1 85 ? 5.163 -6.664 -17.949 1.00 72.06 85 GLU A C 1
ATOM 681 O O . GLU A 1 85 ? 5.840 -7.075 -18.892 1.00 72.06 85 GLU A O 1
ATOM 686 N N . ASN A 1 86 ? 4.111 -7.340 -17.486 1.00 71.38 86 ASN A N 1
ATOM 687 C CA . ASN A 1 86 ? 3.759 -8.674 -17.956 1.00 71.38 86 ASN A CA 1
ATOM 688 C C . ASN A 1 86 ? 3.304 -8.662 -19.431 1.00 71.38 86 ASN A C 1
ATOM 690 O O . ASN A 1 86 ? 3.717 -9.504 -20.230 1.00 71.38 86 ASN A O 1
ATOM 69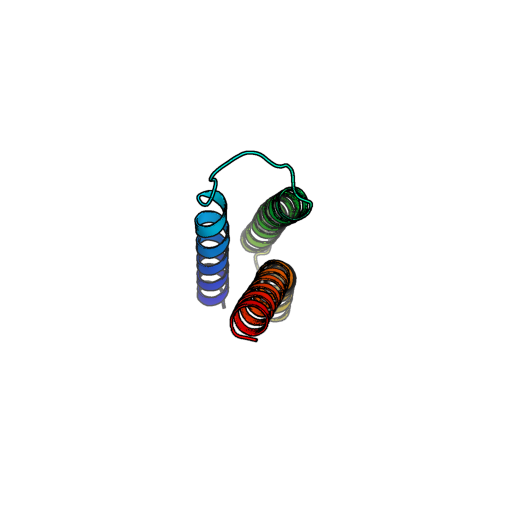4 N N . LYS A 1 87 ? 2.527 -7.650 -19.847 1.00 74.19 87 LYS A N 1
ATOM 695 C CA . LYS A 1 87 ? 2.186 -7.440 -21.269 1.00 74.19 87 LYS A CA 1
ATOM 696 C C . LYS A 1 87 ? 3.425 -7.190 -22.129 1.00 74.19 87 LYS A C 1
ATOM 698 O O . LYS A 1 87 ? 3.529 -7.747 -23.221 1.00 74.19 87 LYS A O 1
ATOM 703 N N . THR A 1 88 ? 4.361 -6.384 -21.635 1.00 74.88 88 THR A N 1
ATOM 704 C CA . THR A 1 88 ? 5.598 -6.048 -22.354 1.00 74.88 88 THR A CA 1
ATOM 705 C C . THR A 1 88 ? 6.481 -7.284 -22.541 1.00 74.88 88 THR A C 1
ATOM 707 O O . THR A 1 88 ? 6.946 -7.544 -23.650 1.00 74.88 88 THR A O 1
ATOM 710 N N . GLN A 1 89 ? 6.643 -8.103 -21.498 1.00 73.75 89 GLN A N 1
ATOM 711 C CA . GLN A 1 89 ? 7.370 -9.375 -21.572 1.00 73.75 89 GLN A CA 1
ATOM 712 C C . GLN A 1 89 ? 6.738 -10.337 -22.586 1.00 73.75 89 GLN A C 1
ATOM 714 O O . GLN A 1 89 ? 7.435 -10.870 -23.450 1.00 73.75 89 GLN A O 1
ATOM 719 N N . ASN A 1 90 ? 5.412 -10.498 -22.557 1.00 77.50 90 ASN A N 1
ATOM 720 C CA . ASN A 1 90 ? 4.702 -11.371 -23.496 1.00 77.50 90 ASN A CA 1
ATOM 721 C C . ASN A 1 90 ? 4.860 -10.921 -24.957 1.00 77.50 90 ASN A C 1
ATOM 723 O O . ASN A 1 90 ? 5.066 -11.757 -25.837 1.00 77.50 90 ASN A O 1
ATOM 727 N N . TYR A 1 91 ? 4.829 -9.610 -25.220 1.00 77.12 91 TYR A N 1
ATOM 728 C CA . TYR A 1 91 ? 5.094 -9.065 -26.553 1.00 77.12 91 TYR A CA 1
ATOM 729 C C . TYR A 1 91 ? 6.522 -9.368 -27.030 1.00 77.12 91 TYR A C 1
ATOM 731 O O . TYR A 1 91 ? 6.715 -9.811 -28.163 1.00 77.12 91 TYR A O 1
ATOM 739 N N . LEU A 1 92 ? 7.529 -9.176 -26.171 1.00 80.69 92 LEU A N 1
ATOM 740 C CA . LEU A 1 92 ? 8.927 -9.452 -26.514 1.00 80.69 92 LEU A CA 1
ATOM 741 C C . LEU A 1 92 ? 9.163 -10.942 -26.802 1.00 80.69 92 LEU A C 1
ATOM 743 O O . LEU A 1 92 ? 9.875 -11.274 -27.749 1.00 80.69 92 LEU A O 1
ATOM 747 N N . VAL A 1 93 ? 8.530 -11.839 -26.041 1.00 79.81 93 VAL A N 1
ATOM 748 C CA . VAL A 1 93 ? 8.590 -13.291 -26.277 1.00 79.81 93 VAL A CA 1
ATOM 749 C C . VAL A 1 93 ? 7.923 -13.671 -27.600 1.00 79.81 93 VAL A C 1
ATOM 751 O O . VAL A 1 93 ? 8.487 -14.464 -28.354 1.00 79.81 93 VAL A O 1
ATOM 754 N N . ALA A 1 94 ? 6.759 -13.094 -27.912 1.00 75.88 94 ALA A N 1
ATOM 755 C CA . ALA A 1 94 ? 6.067 -13.331 -29.179 1.00 75.88 94 ALA A CA 1
ATOM 756 C C . ALA A 1 94 ? 6.894 -12.841 -30.379 1.00 75.88 94 ALA A C 1
ATOM 758 O O . ALA A 1 94 ? 7.051 -13.570 -31.355 1.00 75.88 94 ALA A O 1
ATOM 759 N N . LYS A 1 95 ? 7.502 -11.652 -30.277 1.00 77.31 95 LYS A N 1
ATOM 760 C CA . LYS A 1 95 ? 8.369 -11.088 -31.320 1.00 77.31 95 LYS A CA 1
ATOM 761 C C . LYS A 1 95 ? 9.639 -11.911 -31.554 1.00 77.31 95 LYS A C 1
ATOM 763 O O . LYS A 1 95 ? 10.115 -11.963 -32.675 1.00 77.31 95 LYS A O 1
ATOM 768 N N . LYS A 1 96 ? 10.189 -12.550 -30.516 1.00 74.44 96 LYS A N 1
ATOM 769 C CA . LYS A 1 96 ? 11.402 -13.384 -30.614 1.00 74.44 96 LYS A CA 1
ATOM 770 C C . LYS A 1 96 ? 11.138 -14.784 -31.194 1.00 74.44 96 LYS A C 1
ATOM 772 O O . LYS A 1 96 ? 12.090 -15.483 -31.522 1.00 74.44 96 LYS A O 1
ATOM 777 N N . LYS A 1 97 ? 9.868 -15.209 -31.253 1.00 68.06 97 LYS A N 1
ATOM 778 C CA . LYS A 1 97 ? 9.413 -16.476 -31.857 1.00 68.06 97 LYS A CA 1
ATOM 779 C C . LYS A 1 97 ? 8.891 -16.319 -33.294 1.00 68.06 97 LYS A C 1
ATOM 781 O O . LYS A 1 97 ? 8.652 -17.339 -33.937 1.00 68.06 97 LYS A O 1
ATOM 786 N N . SER A 1 98 ? 8.676 -15.082 -33.745 1.00 59.50 98 SER A N 1
ATOM 787 C CA . SER A 1 98 ? 8.380 -14.712 -35.136 1.00 59.50 98 SER A CA 1
ATOM 788 C C . SER A 1 98 ? 9.666 -14.531 -35.929 1.00 59.50 98 SER A C 1
ATOM 790 O O . SER A 1 98 ? 9.546 -14.609 -37.169 1.00 59.50 98 SER A O 1
#

Sequence (98 aa):
MRIFVTILLTIECLIIFSRLGQDSNLILSDQKITTFIIIVLFIFNSLVGVSYLLIKSNKKEGDYITITMLFAIIFFIPINNSIIENKTQNY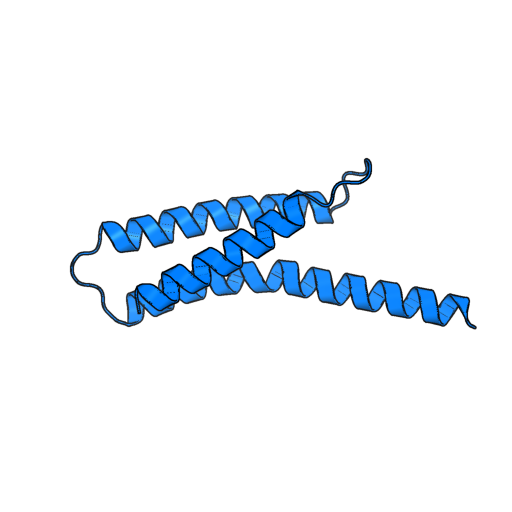LVAKKKS

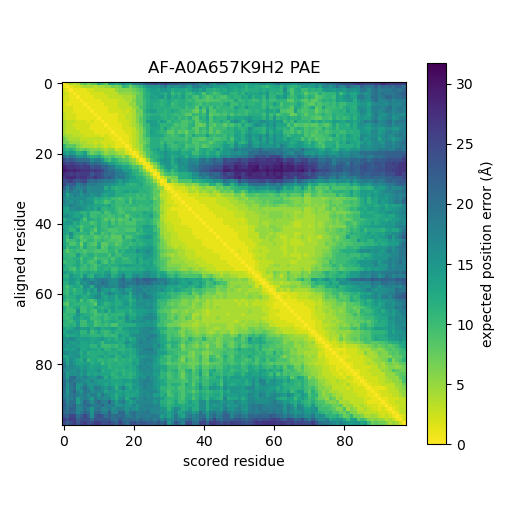pLDDT: mean 70.0, std 9.26, range [41.84, 83.56]

Secondary structure (DSSP, 8-state):
-HHHHHHHHHHHHHHHHHHHT---S----HHHHHHHHHHHHHHHHHHHHHHHHHH-SS--HHHHHHHHHHHHH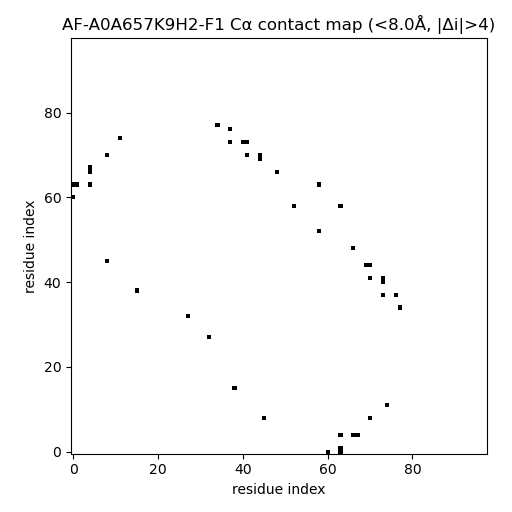HHHHHHHHHHHHHHHHHHHHHHHH-

Radius of gyration: 17.39 Å; Cα contacts (8 Å, |Δi|>4): 22; chains: 1; bounding box: 41×26×55 Å

Foldseek 3Di:
DVVVLVVLLVVVVVVLVVVVPPDDDDDPDPVVVVSVVLVVLSVVLVCVLVVLVVPDPDDDPVNVVVSVVSSVVSVVSVVVVVVVVVVVVVVVVVVVVD

Solvent-accessible surface area (backbone atoms only — not comparable to full-atom values): 5799 Å² total; per-residue (Å²): 108,71,68,57,55,51,52,53,53,50,53,50,50,51,56,53,54,64,60,72,71,74,77,81,78,97,70,93,44,74,63,57,58,51,51,49,52,50,53,52,53,47,54,50,51,48,51,52,45,50,49,52,64,69,71,49,85,84,76,53,72,69,56,55,52,53,47,50,51,65,52,53,63,62,53,52,54,63,52,49,52,51,53,52,53,53,53,53,52,54,49,53,55,52,61,75,75,106

Mean predicted aligned error: 10.87 Å